Protein AF-A0AAV1QJT5-F1 (afdb_monomer_lite)

pLDDT: mean 96.91, std 2.36, range [73.5, 98.5]

Sequence (137 aa):
MRIREPRTTALIFSSGKMVCTGAKSEEQSRLAARKYARVVQKLGFPARFLDFKIQNMVASCDVCFPIRLEGLVLTHQQFSSYEPELFPGLIYRMVKPRIVLLIFVSGKVVLTGAKERAEIYEAFENIYPILRGFRKQ

Organism: Scomber scombrus (NCBI:txid13677)

Secondary structure (DSSP, 8-state):
-EETTTTEEEEE-TTS-EEEE--SSHHHHHHHHHHHHHHHHHTT------------EEEEEE-SS-B-HHHHHHHSTTTEE--TTT-SEEEEEETTTTEEEEEETTSEEEEEEESSHHHHHHHHHHHHHHHHHTB--

Foldseek 3Di:
DADVVVGWDWDADPVRDIDIDDDPDPVSSLVVLVVVQVVCVVVVDPGDDDDDFQFKDKDKDAPQFFFDVVVVCVVQVVFWDDDCVVPQWIWGQDVVVGWIWTQHRRRMIMIMRDRDPVSVVVVCVVCVVVRVVGGDD

InterPro domains:
  IPR000814 TATA-box binding protein [PF00352] (1-43)
  IPR000814 TATA-box binding protein [PF00352] (51-132)
  IPR000814 TATA-box binding protein [PR00686] (7-25)
  IPR000814 TATA-box binding protein [PR00686] (54-70)
  IPR000814 TATA-box binding protein [PR00686] (78-93)
  IPR000814 TATA-box binding protein [PR00686] (97-113)
  IPR000814 TATA-box binding protein [PTHR10126] (1-137)
  IPR012295 TBP domain superfamily [G3DSA:3.30.310.10] (1-50)
  IPR012295 TBP domain superfamily [G3DSA:3.30.310.10] (51-137)
  IPR030491 TATA-box binding protein, conserved site [PS00351] (82-131)
  IPR033710 TATA-box binding protein, eukaryotic [cd04516] (1-134)

Radius of gyration: 18.96 Å; chains: 1; bounding box: 41×29×58 Å

Structure (mmCIF, N/CA/C/O backbone):
data_AF-A0AAV1QJT5-F1
#
_entry.id   AF-A0AAV1QJT5-F1
#
loop_
_atom_site.group_PDB
_atom_site.id
_atom_site.type_symbol
_atom_site.label_atom_id
_atom_site.label_alt_id
_atom_site.label_comp_id
_atom_site.label_asym_id
_atom_site.label_entity_id
_atom_site.label_seq_id
_atom_site.pdbx_PDB_ins_code
_atom_site.Cartn_x
_atom_site.Cartn_y
_atom_site.Cartn_z
_atom_site.occupancy
_atom_site.B_iso_or_equiv
_atom_site.auth_seq_id
_atom_site.auth_comp_id
_atom_site.auth_asym_id
_atom_site.auth_atom_id
_atom_site.pdbx_PDB_model_num
ATOM 1 N N . MET A 1 1 ? -10.398 -10.762 15.975 1.00 93.12 1 MET A N 1
ATOM 2 C CA . MET A 1 1 ? -11.857 -10.554 15.801 1.00 93.12 1 MET A CA 1
ATOM 3 C C . MET A 1 1 ? -12.135 -10.020 14.394 1.00 93.12 1 MET A C 1
ATOM 5 O O . MET A 1 1 ? -11.285 -9.315 13.869 1.00 93.12 1 MET A O 1
ATOM 9 N N . ARG A 1 2 ? -13.272 -10.346 13.760 1.00 97.31 2 ARG A N 1
ATOM 10 C CA . ARG A 1 2 ? -13.647 -9.834 12.423 1.00 97.31 2 ARG A CA 1
ATOM 11 C C . ARG A 1 2 ? -15.079 -9.302 12.425 1.00 97.31 2 ARG A C 1
ATOM 13 O O . ARG A 1 2 ? -15.926 -9.880 13.099 1.00 97.31 2 ARG A O 1
ATOM 20 N N . ILE A 1 3 ? -15.348 -8.255 11.648 1.00 96.19 3 ILE A N 1
ATOM 21 C CA . ILE A 1 3 ? -16.709 -7.759 11.376 1.00 96.19 3 ILE A CA 1
ATOM 22 C C . ILE A 1 3 ? -16.960 -7.696 9.868 1.00 96.19 3 ILE A C 1
ATOM 24 O O . ILE A 1 3 ? -16.023 -7.583 9.075 1.00 96.19 3 ILE A O 1
ATOM 28 N N . ARG A 1 4 ? -18.234 -7.783 9.470 1.00 95.12 4 ARG A N 1
ATOM 29 C CA . ARG A 1 4 ? -18.642 -7.777 8.055 1.00 95.12 4 ARG A CA 1
ATOM 30 C C . ARG A 1 4 ? -18.679 -6.378 7.444 1.00 95.12 4 ARG A C 1
ATOM 32 O O . ARG A 1 4 ? -18.366 -6.243 6.269 1.00 95.12 4 ARG A O 1
ATOM 39 N N . GLU A 1 5 ? -19.013 -5.355 8.230 1.00 93.25 5 GLU A N 1
ATOM 40 C CA . GLU A 1 5 ? -19.229 -4.002 7.714 1.00 93.25 5 GLU A CA 1
ATOM 41 C C . GLU A 1 5 ? -18.697 -2.911 8.665 1.00 93.25 5 GLU A C 1
ATOM 43 O O . GLU A 1 5 ? -19.247 -2.718 9.758 1.00 93.25 5 GLU A O 1
ATOM 48 N N . PRO A 1 6 ? -17.656 -2.155 8.271 1.00 95.75 6 PRO A N 1
ATOM 49 C CA . PRO A 1 6 ? -16.763 -2.409 7.134 1.00 95.75 6 PRO A CA 1
ATOM 50 C C . PRO A 1 6 ? -16.028 -3.748 7.283 1.00 95.75 6 PRO A C 1
ATOM 52 O O . PRO A 1 6 ? -15.613 -4.091 8.394 1.00 95.75 6 PRO A O 1
ATOM 55 N N . ARG A 1 7 ? -15.845 -4.500 6.187 1.00 97.50 7 ARG A N 1
ATOM 56 C CA . ARG A 1 7 ? -15.167 -5.809 6.219 1.00 97.50 7 ARG A CA 1
ATOM 57 C C . ARG A 1 7 ? -13.719 -5.634 6.667 1.00 97.50 7 ARG A C 1
ATOM 59 O O . ARG A 1 7 ? -12.865 -5.236 5.886 1.00 97.50 7 ARG A O 1
ATOM 66 N N . THR A 1 8 ? -13.452 -5.928 7.932 1.00 98.31 8 THR A N 1
ATOM 67 C CA . THR A 1 8 ? -12.164 -5.651 8.581 1.00 98.31 8 THR A CA 1
ATOM 68 C C . THR A 1 8 ? -11.804 -6.761 9.558 1.00 98.31 8 THR A C 1
ATOM 70 O O . THR A 1 8 ? -12.646 -7.580 9.941 1.00 98.31 8 THR A O 1
ATOM 73 N N . THR A 1 9 ? -10.542 -6.781 9.977 1.00 98.38 9 THR A N 1
ATOM 74 C CA . THR A 1 9 ? -10.039 -7.635 11.057 1.00 98.38 9 THR A CA 1
ATOM 75 C C . THR A 1 9 ? -9.394 -6.758 12.124 1.00 98.38 9 THR A C 1
ATOM 77 O O . THR A 1 9 ? -8.603 -5.877 11.800 1.00 98.38 9 THR A O 1
ATOM 80 N N . ALA A 1 10 ? -9.707 -7.016 13.392 1.00 98.06 10 ALA A N 1
ATOM 81 C CA . ALA A 1 10 ? -9.001 -6.444 14.531 1.00 98.06 10 ALA A CA 1
ATOM 82 C C . ALA A 1 10 ? -8.149 -7.497 15.245 1.00 98.06 10 ALA A C 1
ATOM 84 O O . ALA A 1 10 ? -8.636 -8.585 15.584 1.00 98.06 10 ALA A O 1
ATOM 85 N N . LEU A 1 11 ? -6.897 -7.136 15.512 1.00 98.12 11 LEU A N 1
ATOM 86 C CA . LEU A 1 11 ? -6.017 -7.782 16.479 1.00 98.12 11 LEU A CA 1
ATOM 87 C C . LEU A 1 11 ? -6.108 -6.981 17.777 1.00 98.12 11 LEU A C 1
ATOM 89 O O . LEU A 1 11 ? -5.823 -5.786 17.775 1.00 98.12 11 LEU A O 1
ATOM 93 N N . ILE A 1 12 ? -6.551 -7.619 18.855 1.00 97.25 12 ILE A N 1
ATOM 94 C CA . ILE A 1 12 ? -6.733 -6.990 20.167 1.00 97.25 12 ILE A CA 1
ATOM 95 C C . ILE A 1 12 ? -5.754 -7.670 21.117 1.00 97.25 12 ILE A C 1
ATOM 97 O O . ILE A 1 12 ? -5.753 -8.896 21.217 1.00 97.25 12 ILE A O 1
ATOM 101 N N . PHE A 1 13 ? -4.911 -6.882 21.774 1.00 97.50 13 PHE A N 1
ATOM 102 C CA . PHE A 1 13 ? -3.876 -7.368 22.682 1.00 97.50 13 PHE A CA 1
ATOM 103 C C . PHE A 1 13 ? -4.326 -7.219 24.139 1.00 97.50 13 PHE A C 1
ATOM 105 O O . PHE A 1 13 ? -5.125 -6.338 24.458 1.00 97.50 13 PHE A O 1
ATOM 112 N N . SER A 1 14 ? -3.766 -8.029 25.042 1.00 96.06 14 SER A N 1
ATOM 113 C CA . SER A 1 14 ? -4.036 -7.949 26.490 1.00 96.06 14 SER A CA 1
ATOM 114 C C . SER A 1 14 ? -3.684 -6.586 27.099 1.00 96.06 14 SER A C 1
ATOM 116 O O . SER A 1 14 ? -4.273 -6.188 28.096 1.00 96.06 14 SER A O 1
ATOM 118 N N . SER A 1 15 ? -2.783 -5.832 26.463 1.00 96.56 15 SER A N 1
ATOM 119 C CA . SER A 1 15 ? -2.437 -4.452 26.829 1.00 96.56 15 SER A CA 1
ATOM 120 C C . SER A 1 15 ? -3.528 -3.419 26.516 1.00 96.56 15 SER A C 1
ATOM 122 O O . SER A 1 15 ? -3.339 -2.236 26.784 1.00 96.56 15 SER A O 1
ATOM 124 N N . GLY A 1 16 ? -4.633 -3.818 25.880 1.00 95.50 16 GLY A N 1
ATOM 125 C CA . GLY A 1 16 ? -5.683 -2.913 25.407 1.00 95.50 16 GLY A CA 1
ATOM 126 C C . GLY A 1 16 ? -5.374 -2.243 24.064 1.00 95.50 16 GLY A C 1
ATOM 127 O O . GLY A 1 16 ? -6.253 -1.603 23.485 1.00 95.50 16 GLY A O 1
ATOM 128 N N . LYS A 1 17 ? -4.162 -2.421 23.517 1.00 97.50 17 LYS A N 1
ATOM 129 C CA . LYS A 1 17 ? -3.841 -1.982 22.153 1.00 97.50 17 LYS A CA 1
ATOM 130 C C . LYS A 1 17 ? -4.653 -2.781 21.137 1.00 97.50 17 LYS A C 1
ATOM 132 O O . LYS A 1 17 ? -4.886 -3.980 21.299 1.00 97.50 17 LYS A O 1
ATOM 137 N N . MET A 1 18 ? -5.037 -2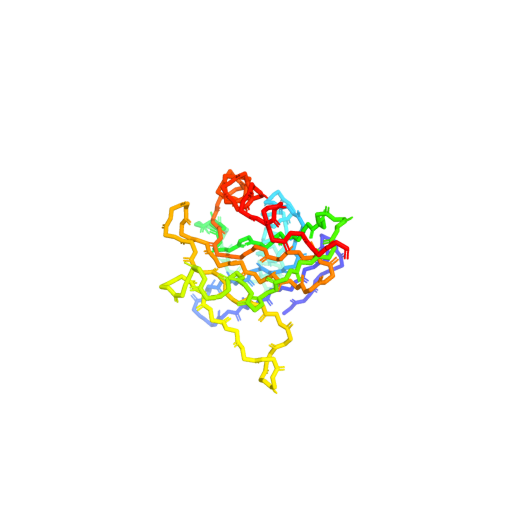.116 20.054 1.00 97.88 18 MET A N 1
ATOM 138 C CA . MET A 1 18 ? -5.787 -2.726 18.965 1.00 97.88 18 MET A CA 1
ATOM 139 C C . MET A 1 18 ? -5.222 -2.292 17.616 1.00 97.88 18 MET A C 1
ATOM 141 O O . MET A 1 18 ? -4.988 -1.109 17.384 1.00 97.88 18 MET A O 1
ATOM 145 N N . VAL A 1 19 ? -5.050 -3.253 16.711 1.00 98.19 19 VAL A N 1
ATOM 146 C CA . VAL A 1 19 ? -4.686 -3.017 15.310 1.00 98.19 19 VAL A CA 1
ATOM 147 C C . VAL A 1 19 ? -5.869 -3.413 14.437 1.00 98.19 19 VAL A C 1
ATOM 149 O O . VAL A 1 19 ? -6.322 -4.552 14.496 1.00 98.19 19 VAL A O 1
ATOM 152 N N . CYS A 1 20 ? -6.372 -2.477 13.632 1.00 97.88 20 CYS A N 1
ATOM 153 C CA . CYS A 1 20 ? -7.476 -2.694 12.698 1.00 97.88 20 CYS A CA 1
ATOM 154 C C . CYS A 1 20 ? -6.951 -2.676 11.256 1.00 97.88 20 CYS A C 1
ATOM 156 O O . CYS A 1 20 ? -6.287 -1.721 10.859 1.00 97.88 20 CYS A O 1
ATOM 158 N N . THR A 1 21 ? -7.256 -3.712 10.471 1.00 97.81 21 THR A N 1
ATOM 159 C CA . THR A 1 21 ? -6.804 -3.858 9.077 1.00 97.81 21 THR A CA 1
ATOM 160 C C . THR A 1 21 ? -7.945 -4.248 8.133 1.00 97.81 21 THR A C 1
ATOM 162 O O . THR A 1 21 ? -8.971 -4.798 8.546 1.00 97.81 21 THR A O 1
ATOM 165 N N . GLY A 1 22 ? -7.762 -3.960 6.839 1.00 96.62 22 GLY A N 1
ATOM 166 C CA . GLY A 1 22 ? -8.674 -4.356 5.756 1.00 96.62 22 GLY A CA 1
ATOM 167 C C . GLY A 1 22 ? -9.675 -3.289 5.300 1.00 96.62 22 GLY A C 1
ATOM 168 O O . GLY A 1 22 ? -10.408 -3.523 4.344 1.00 96.62 22 GLY A O 1
ATOM 169 N N . ALA A 1 23 ? -9.708 -2.121 5.946 1.00 97.81 23 ALA A N 1
ATOM 170 C CA . ALA A 1 23 ? -10.546 -1.008 5.504 1.00 97.81 23 ALA A CA 1
ATOM 171 C C . ALA A 1 23 ? -10.007 -0.395 4.200 1.00 97.81 23 ALA A C 1
ATOM 173 O O . ALA A 1 23 ? -8.795 -0.350 3.999 1.00 97.81 23 ALA A O 1
ATOM 174 N N . LYS A 1 24 ? -10.907 0.102 3.340 1.00 96.31 24 LYS A N 1
ATOM 175 C CA . LYS A 1 24 ? -10.551 0.739 2.056 1.00 96.31 24 LYS A CA 1
ATOM 176 C C . LYS A 1 24 ? -10.470 2.268 2.123 1.00 96.31 24 LYS A C 1
ATOM 178 O O . LYS A 1 24 ? -10.138 2.905 1.133 1.00 96.31 24 LYS A O 1
ATOM 183 N N . SER A 1 25 ? -10.790 2.849 3.276 1.00 97.06 25 SER A N 1
ATOM 184 C CA . SER A 1 25 ? -10.613 4.271 3.557 1.00 97.06 25 SER A CA 1
ATOM 185 C C . SER A 1 25 ? -10.321 4.499 5.037 1.00 97.06 25 SER A C 1
ATOM 187 O O . SER A 1 25 ? -10.604 3.660 5.898 1.00 97.06 25 SER A O 1
ATOM 189 N N . GLU A 1 26 ? -9.769 5.663 5.335 1.00 97.19 26 GLU A N 1
ATOM 190 C CA . GLU A 1 26 ? -9.446 6.176 6.660 1.00 97.19 26 GLU A 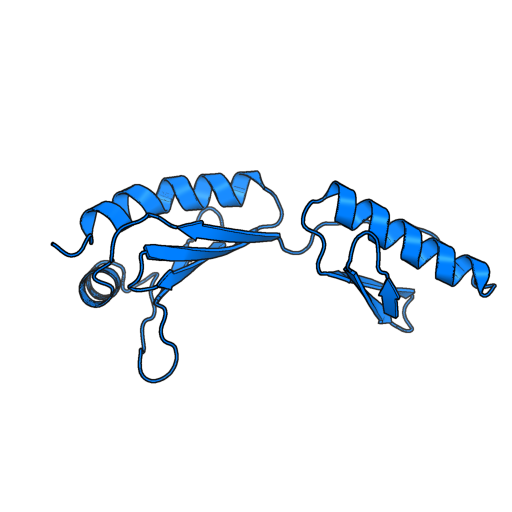CA 1
ATOM 191 C C . GLU A 1 26 ? -10.712 6.274 7.517 1.00 97.19 26 GLU A C 1
ATOM 193 O O . GLU A 1 26 ? -10.726 5.854 8.675 1.00 97.19 26 GLU A O 1
ATOM 198 N N . GLU A 1 27 ? -11.807 6.742 6.917 1.00 97.56 27 GLU A N 1
ATOM 199 C CA . GLU A 1 27 ? -13.124 6.826 7.548 1.00 97.56 27 GLU A CA 1
ATOM 200 C C . GLU A 1 27 ? -13.669 5.443 7.908 1.00 97.56 27 GLU A C 1
ATOM 202 O O . GLU A 1 27 ? -14.082 5.217 9.049 1.00 97.56 27 GLU A O 1
ATOM 207 N N . GLN A 1 28 ? -13.610 4.483 6.974 1.00 97.81 28 GLN A N 1
ATOM 208 C CA . GLN A 1 28 ? -14.010 3.100 7.243 1.00 97.81 28 GLN A CA 1
ATOM 209 C C . GLN A 1 28 ? -13.126 2.462 8.317 1.00 97.81 28 GLN A C 1
ATOM 211 O O . GLN A 1 28 ? -13.634 1.734 9.169 1.00 97.81 28 GLN A O 1
ATOM 216 N N . SER A 1 29 ? -11.822 2.752 8.311 1.00 98.12 29 SER A N 1
ATOM 217 C CA . SER A 1 29 ? -10.880 2.271 9.324 1.00 98.12 29 SER A CA 1
ATOM 218 C C . SER A 1 29 ? -11.255 2.792 10.711 1.00 98.12 29 SER A C 1
ATOM 220 O O . SER A 1 29 ? -11.393 2.013 11.658 1.00 98.12 29 SER A O 1
ATOM 222 N N . ARG A 1 30 ? -11.533 4.097 10.826 1.00 98.06 30 ARG A N 1
ATOM 223 C CA . ARG A 1 30 ? -11.966 4.728 12.079 1.00 98.06 30 ARG A CA 1
ATOM 224 C C . ARG A 1 30 ? -13.311 4.184 12.552 1.00 98.06 30 ARG A C 1
ATOM 226 O O . ARG A 1 30 ? -13.468 3.886 13.736 1.00 98.06 30 ARG A O 1
ATOM 233 N N . LEU A 1 31 ? -14.272 4.022 11.644 1.00 98.19 31 LEU A N 1
ATOM 234 C CA . LEU A 1 31 ? -15.583 3.453 11.950 1.00 98.19 31 LEU A CA 1
ATOM 235 C C . LEU A 1 31 ? -15.463 2.011 12.457 1.00 98.19 31 LEU A C 1
ATOM 237 O O . LEU A 1 31 ? -16.040 1.678 13.492 1.00 98.19 31 LEU A O 1
ATOM 241 N N . ALA A 1 32 ? -14.700 1.166 11.762 1.00 98.25 32 ALA A N 1
ATOM 242 C CA . ALA A 1 32 ? -14.462 -0.215 12.165 1.00 98.25 32 ALA A CA 1
ATOM 243 C C . ALA A 1 32 ? -13.792 -0.283 13.543 1.00 98.25 32 ALA A C 1
ATOM 245 O O . ALA A 1 32 ? -14.282 -0.984 14.427 1.00 98.25 32 ALA A O 1
ATOM 246 N N . ALA A 1 33 ? -12.741 0.508 13.773 1.00 97.94 33 ALA A N 1
ATOM 247 C CA . ALA A 1 33 ? -12.052 0.574 15.058 1.00 97.94 33 ALA A CA 1
ATOM 248 C C . ALA A 1 33 ? -12.993 1.005 16.203 1.00 97.94 33 ALA A C 1
ATOM 250 O O . ALA A 1 33 ? -12.987 0.393 17.273 1.00 97.94 33 ALA A O 1
ATOM 251 N N . ARG A 1 34 ? -13.891 1.973 15.967 1.00 97.88 34 ARG A N 1
ATOM 252 C CA . ARG A 1 34 ? -14.943 2.336 16.934 1.00 97.88 34 ARG A CA 1
ATOM 253 C C . ARG A 1 34 ? -15.932 1.196 17.185 1.00 97.88 34 ARG A C 1
ATOM 255 O O . ARG A 1 34 ? -16.313 0.975 18.333 1.00 97.88 34 ARG A O 1
ATOM 262 N N . LYS A 1 35 ? -16.339 0.456 16.145 1.00 98.06 35 LYS A N 1
ATOM 263 C CA . LYS A 1 35 ? -17.217 -0.720 16.291 1.00 98.06 35 LYS A CA 1
ATOM 264 C C . LYS A 1 35 ? -16.556 -1.803 17.147 1.00 98.06 35 LYS A C 1
ATOM 266 O O . LYS A 1 35 ? -17.209 -2.331 18.042 1.00 98.06 35 LYS A O 1
ATOM 271 N N . TYR A 1 36 ? -15.269 -2.083 16.942 1.00 98.06 36 TYR A N 1
ATOM 272 C CA . TYR A 1 36 ? -14.528 -3.030 17.779 1.00 98.06 36 TYR A CA 1
ATOM 273 C C . TYR A 1 36 ? -14.453 -2.582 19.240 1.00 98.06 36 TYR A C 1
ATOM 275 O O . TYR A 1 36 ? -14.789 -3.365 20.127 1.00 98.06 36 TYR A O 1
ATOM 283 N N . ALA A 1 37 ? -14.112 -1.314 19.495 1.00 97.50 37 ALA A N 1
ATOM 284 C CA . ALA A 1 37 ? -14.111 -0.764 20.851 1.00 97.50 37 ALA A CA 1
ATOM 285 C C . ALA A 1 37 ? -15.492 -0.899 21.519 1.00 97.50 37 ALA A C 1
ATOM 287 O O . ALA A 1 37 ? -15.588 -1.289 22.681 1.00 97.50 37 ALA A O 1
ATOM 288 N N . ARG A 1 38 ? -16.579 -0.665 20.769 1.00 97.44 38 ARG A N 1
ATOM 289 C CA . ARG A 1 38 ? -17.949 -0.837 21.272 1.00 97.44 38 ARG A CA 1
ATOM 290 C C . ARG A 1 38 ? -18.278 -2.288 21.621 1.00 97.44 38 ARG A C 1
ATOM 292 O O . ARG A 1 38 ? -19.018 -2.515 22.574 1.00 97.44 38 ARG A O 1
ATOM 299 N N . VAL A 1 39 ? -17.758 -3.265 20.879 1.00 96.94 39 VAL A N 1
ATOM 300 C CA . VAL A 1 39 ? -17.949 -4.682 21.223 1.00 96.94 39 VAL A CA 1
ATOM 301 C C . VAL A 1 39 ? -17.230 -5.025 22.523 1.00 96.94 39 VAL A C 1
ATOM 303 O O . VAL A 1 39 ? -17.840 -5.636 23.392 1.00 96.94 39 VAL A O 1
ATOM 306 N N . VAL A 1 40 ? -15.994 -4.556 22.709 1.00 97.06 40 VAL A N 1
ATOM 307 C CA . VAL A 1 40 ? -15.255 -4.749 23.968 1.00 97.06 40 VAL A CA 1
ATOM 308 C C . VAL A 1 40 ? -16.001 -4.119 25.153 1.00 97.06 40 VAL A C 1
ATOM 310 O O . VAL A 1 40 ? -16.141 -4.756 26.193 1.00 97.06 40 VAL A O 1
ATOM 313 N N . GLN A 1 41 ? -16.573 -2.922 24.979 1.00 97.56 41 GLN A N 1
ATOM 314 C CA . GLN A 1 41 ? -17.419 -2.286 26.000 1.00 97.56 41 GLN A CA 1
ATOM 315 C C . GLN A 1 41 ? -18.658 -3.115 26.356 1.00 97.56 41 GLN A C 1
ATOM 317 O O . GLN A 1 41 ? -19.009 -3.232 27.525 1.00 97.56 41 GLN 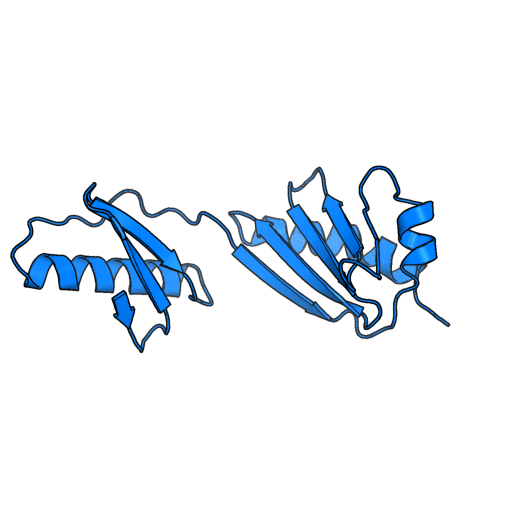A O 1
ATOM 322 N N . LYS A 1 42 ? -19.330 -3.700 25.357 1.00 97.56 42 LYS A N 1
ATOM 323 C CA . LYS A 1 42 ? -20.517 -4.543 25.575 1.00 97.56 42 LYS A CA 1
ATOM 324 C C . LYS A 1 42 ? -20.210 -5.835 26.336 1.00 97.56 42 LYS A C 1
ATOM 326 O O . LYS A 1 42 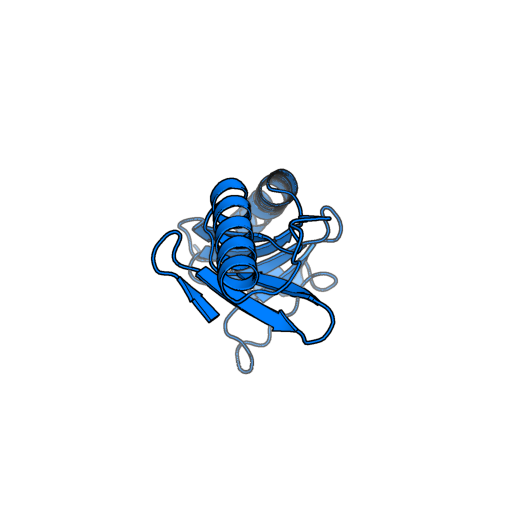? -21.124 -6.405 26.914 1.00 97.56 42 LYS A O 1
ATOM 331 N N . LEU A 1 43 ? -18.951 -6.272 26.351 1.00 96.81 43 LEU A N 1
ATOM 332 C CA . LEU A 1 43 ? -18.487 -7.405 27.156 1.00 96.81 43 LEU A CA 1
ATOM 333 C C . LEU A 1 43 ? -18.178 -7.018 28.616 1.00 96.81 43 LEU A C 1
ATOM 335 O O . LEU A 1 43 ? -17.715 -7.861 29.373 1.00 96.81 43 LEU A O 1
ATOM 339 N N . GLY A 1 44 ? -18.415 -5.762 29.017 1.00 97.00 44 GLY A N 1
ATOM 340 C CA . GLY A 1 44 ? -18.229 -5.287 30.392 1.00 97.00 44 GLY A CA 1
ATOM 341 C C . GLY A 1 44 ? -16.860 -4.665 30.680 1.00 97.00 44 GLY A C 1
ATOM 342 O O . GLY A 1 44 ? -16.617 -4.216 31.795 1.00 97.00 44 GLY A O 1
ATOM 343 N N . PHE A 1 45 ? -15.967 -4.584 29.691 1.00 96.75 45 PHE A N 1
ATOM 344 C CA . PHE A 1 45 ? -14.666 -3.941 29.876 1.00 96.75 45 PHE A CA 1
ATOM 345 C C . PHE A 1 45 ? -14.775 -2.412 29.734 1.00 96.75 45 PHE A C 1
ATOM 347 O O . PHE A 1 45 ? -15.412 -1.931 28.791 1.00 96.75 45 PHE A O 1
ATOM 354 N N . PRO A 1 46 ? -14.094 -1.616 30.581 1.00 95.75 46 PRO A N 1
ATOM 355 C CA . PRO A 1 46 ? -14.109 -0.151 30.522 1.00 95.75 46 PRO A CA 1
ATOM 356 C C . PRO A 1 46 ? -13.226 0.404 29.383 1.00 95.75 46 PRO A C 1
ATOM 358 O O . PRO A 1 46 ? -12.388 1.283 29.583 1.00 95.75 46 PRO A O 1
ATOM 361 N N . ALA A 1 47 ? -13.389 -0.113 28.164 1.00 96.06 47 ALA A N 1
ATOM 362 C CA . ALA A 1 47 ? -12.604 0.292 27.005 1.00 96.06 47 ALA A CA 1
ATOM 363 C C . ALA A 1 47 ? -12.983 1.701 26.521 1.00 96.06 47 ALA A C 1
ATOM 365 O O . ALA A 1 47 ? -14.162 2.040 26.383 1.00 96.06 47 ALA A O 1
ATOM 366 N N . ARG A 1 48 ? -11.976 2.514 26.188 1.00 96.12 48 ARG A N 1
ATOM 367 C CA . ARG A 1 48 ? -12.131 3.843 25.577 1.00 96.12 48 ARG A CA 1
ATOM 368 C C . ARG A 1 48 ? -11.484 3.854 24.196 1.00 96.12 48 ARG A C 1
ATOM 370 O O . ARG A 1 48 ? -10.479 3.189 23.974 1.00 96.12 48 ARG A O 1
ATOM 377 N N . PHE A 1 49 ? -12.066 4.608 23.266 1.00 97.56 49 PHE A N 1
ATOM 378 C CA . PHE A 1 49 ? -11.504 4.781 21.928 1.00 97.56 49 PHE A CA 1
ATOM 379 C C . PHE A 1 49 ? -10.602 6.016 21.907 1.00 97.56 49 PHE A C 1
ATOM 381 O O . PHE A 1 49 ? -11.099 7.136 21.808 1.00 97.56 49 PHE A O 1
ATOM 388 N N . LEU A 1 50 ? -9.296 5.796 22.038 1.00 97.06 50 LEU A N 1
ATOM 389 C CA . LEU A 1 50 ? -8.269 6.834 22.146 1.00 97.06 50 LEU A CA 1
ATOM 390 C C . LEU A 1 50 ? -7.189 6.623 21.077 1.00 97.06 50 LEU A C 1
ATOM 392 O O . LEU A 1 50 ? -7.073 5.526 20.528 1.00 97.06 50 LEU A O 1
ATOM 396 N N . ASP A 1 51 ? -6.434 7.681 20.776 1.00 96.81 51 ASP A N 1
ATOM 397 C CA . ASP A 1 51 ? -5.207 7.655 19.961 1.00 96.81 51 ASP A CA 1
ATOM 398 C C . ASP A 1 51 ? -5.322 6.921 18.617 1.00 96.81 51 ASP A C 1
ATOM 400 O O . ASP A 1 51 ? -4.400 6.239 18.159 1.00 96.81 51 ASP A O 1
ATOM 404 N N . PHE A 1 52 ? -6.473 7.060 17.952 1.00 98.12 52 PHE A N 1
ATOM 405 C CA . PHE A 1 52 ? -6.653 6.503 16.617 1.00 98.12 52 PHE A CA 1
ATOM 406 C C . PHE A 1 52 ? -5.655 7.131 15.643 1.00 98.12 52 PHE A C 1
ATOM 408 O O . PHE A 1 52 ? -5.667 8.340 15.417 1.00 98.12 52 PHE A O 1
ATOM 415 N N . LYS A 1 53 ? -4.833 6.285 15.021 1.00 97.88 53 LYS A N 1
ATOM 416 C CA . LYS A 1 53 ? -3.823 6.696 14.052 1.00 97.88 53 LYS A CA 1
ATOM 417 C C . LYS A 1 53 ? -3.725 5.688 12.916 1.00 97.88 53 LYS A C 1
ATOM 419 O O . LYS A 1 53 ? -3.659 4.481 13.157 1.00 97.88 53 LYS A O 1
ATOM 424 N N . ILE A 1 54 ? -3.662 6.187 11.685 1.00 98.06 54 ILE A N 1
ATOM 425 C CA . ILE A 1 54 ? -3.318 5.367 10.523 1.00 98.06 54 ILE A CA 1
ATOM 426 C C . ILE A 1 54 ? -1.829 5.011 10.602 1.00 98.06 54 ILE A C 1
ATOM 428 O O . ILE A 1 54 ? -0.976 5.886 10.742 1.00 98.06 54 ILE A O 1
ATOM 432 N N . GLN A 1 55 ? -1.526 3.713 10.561 1.00 97.38 55 GLN A N 1
ATOM 433 C CA . GLN A 1 55 ? -0.149 3.208 10.645 1.00 97.38 55 GLN A CA 1
ATOM 434 C C . GLN A 1 55 ? 0.449 2.889 9.277 1.00 97.38 55 GLN A C 1
ATOM 436 O O . GLN A 1 55 ? 1.654 3.029 9.098 1.00 97.38 55 GLN A O 1
ATOM 441 N N . ASN A 1 56 ? -0.386 2.440 8.340 1.00 97.25 56 ASN A N 1
ATOM 442 C CA . ASN A 1 56 ? 0.015 2.096 6.986 1.00 97.25 56 ASN A CA 1
ATOM 443 C C . ASN A 1 56 ? -1.194 2.189 6.049 1.00 97.25 56 ASN A C 1
ATOM 445 O O . ASN A 1 56 ? -2.288 1.736 6.399 1.00 97.25 56 ASN A O 1
ATOM 449 N N . MET A 1 57 ? -0.966 2.713 4.855 1.00 97.81 57 MET A N 1
ATOM 450 C CA . MET A 1 57 ? -1.862 2.655 3.715 1.00 97.81 57 MET A CA 1
ATOM 451 C C . MET A 1 57 ? -1.183 1.864 2.598 1.00 97.81 57 MET A C 1
ATOM 453 O O . MET A 1 57 ? 0.026 1.968 2.384 1.00 97.81 57 MET A O 1
ATOM 457 N N . VAL A 1 58 ? -1.981 1.066 1.894 1.00 97.81 58 VAL A N 1
ATOM 458 C CA . VAL A 1 58 ? -1.544 0.308 0.722 1.00 97.81 58 VAL A CA 1
ATOM 459 C C . VAL A 1 58 ? -2.435 0.706 -0.438 1.00 97.81 58 VAL A C 1
ATOM 461 O O . VAL A 1 58 ? -3.659 0.668 -0.313 1.00 97.81 58 VAL A O 1
ATOM 464 N N . ALA A 1 59 ? -1.822 1.070 -1.555 1.00 97.69 59 ALA A N 1
ATOM 465 C CA . ALA A 1 59 ? -2.509 1.354 -2.802 1.00 97.69 59 ALA A CA 1
ATOM 466 C C . ALA A 1 59 ? -1.961 0.473 -3.917 1.00 97.69 59 ALA A C 1
ATOM 468 O O . ALA A 1 59 ? -0.816 0.030 -3.884 1.00 97.69 59 ALA A O 1
ATOM 469 N N . SER A 1 60 ? -2.793 0.231 -4.917 1.00 97.25 60 SER A N 1
ATOM 470 C CA . SER A 1 60 ? -2.404 -0.454 -6.140 1.00 97.25 60 SER A CA 1
ATOM 471 C C . SER A 1 60 ? -2.910 0.336 -7.332 1.00 97.25 60 SER A C 1
ATOM 473 O O . SER A 1 60 ? -4.062 0.771 -7.323 1.00 97.25 60 SER A O 1
ATOM 475 N N . CYS A 1 61 ? -2.086 0.462 -8.358 1.00 96.69 61 CYS A N 1
ATOM 476 C CA . CYS A 1 61 ? -2.440 1.059 -9.636 1.00 96.69 61 CYS A CA 1
ATOM 477 C C . CYS A 1 61 ? -1.909 0.201 -10.789 1.00 96.69 61 CYS A C 1
ATOM 479 O O . CYS A 1 61 ? -1.134 -0.738 -10.591 1.00 96.69 61 CYS A O 1
ATOM 481 N N . ASP A 1 62 ? -2.375 0.504 -11.993 1.00 98.00 62 ASP A N 1
ATOM 482 C CA . ASP A 1 62 ? -1.932 -0.128 -13.228 1.00 98.00 62 ASP A CA 1
ATOM 483 C C . ASP A 1 62 ? -1.541 0.986 -14.198 1.00 98.00 62 ASP A C 1
ATOM 485 O O . ASP A 1 62 ? -2.341 1.891 -14.442 1.00 98.00 62 ASP A O 1
ATOM 489 N N . VAL A 1 63 ? -0.303 0.961 -14.698 1.00 97.19 63 VAL A N 1
ATOM 490 C CA . VAL A 1 63 ? 0.145 1.927 -15.715 1.00 97.19 63 VAL A CA 1
ATOM 491 C C . VAL A 1 63 ? -0.279 1.518 -17.128 1.00 97.19 63 VAL A C 1
ATOM 493 O O . VAL A 1 63 ? -0.078 2.283 -18.067 1.00 97.19 63 VAL A O 1
ATOM 496 N N . CYS A 1 64 ? -0.896 0.342 -17.289 1.00 97.12 64 CYS A N 1
ATOM 497 C CA . CYS A 1 64 ? -1.460 -0.165 -18.541 1.00 97.12 64 CYS A CA 1
ATOM 498 C C . CYS A 1 64 ? -0.430 -0.354 -19.670 1.00 97.12 64 CYS A C 1
ATOM 500 O O . CYS A 1 64 ? -0.776 -0.317 -20.852 1.00 97.12 64 CYS A O 1
ATOM 502 N N . PHE A 1 65 ? 0.840 -0.570 -19.326 1.00 97.50 65 PHE A N 1
ATOM 503 C CA . PHE A 1 65 ? 1.875 -0.988 -20.267 1.00 97.50 65 PHE A CA 1
ATOM 504 C C . PHE A 1 65 ? 2.938 -1.852 -19.574 1.00 97.50 65 PHE A C 1
ATOM 506 O O . PHE A 1 65 ? 3.238 -1.635 -18.398 1.00 97.50 65 PHE A O 1
ATOM 513 N N . PRO A 1 66 ? 3.542 -2.815 -20.293 1.00 97.81 66 PRO A N 1
ATOM 514 C CA . PRO A 1 66 ? 4.591 -3.654 -19.735 1.00 97.81 66 PRO A CA 1
ATOM 515 C C . PRO A 1 66 ? 5.890 -2.875 -19.482 1.00 97.81 66 PRO A C 1
ATOM 517 O O . PRO A 1 66 ? 6.256 -1.984 -20.252 1.00 97.81 66 PRO A O 1
ATOM 520 N N . ILE A 1 67 ? 6.618 -3.246 -18.426 1.00 98.00 67 ILE A N 1
ATOM 521 C CA . ILE A 1 67 ? 7.829 -2.550 -17.953 1.00 98.00 67 ILE A CA 1
ATOM 522 C C . ILE A 1 67 ? 9.051 -3.473 -18.061 1.00 98.00 67 ILE A C 1
ATOM 524 O O . ILE A 1 67 ? 8.994 -4.659 -17.728 1.00 98.00 67 ILE A O 1
ATOM 528 N N . ARG A 1 68 ? 10.181 -2.931 -18.528 1.00 97.38 68 ARG A N 1
ATOM 529 C CA . ARG A 1 68 ? 11.490 -3.599 -18.599 1.00 97.38 68 ARG A CA 1
ATOM 530 C C . ARG A 1 68 ? 12.228 -3.465 -17.263 1.00 97.38 68 ARG A C 1
ATOM 532 O O . ARG A 1 68 ? 13.015 -2.538 -17.078 1.00 97.38 68 ARG A O 1
ATOM 539 N N . LEU A 1 69 ? 11.949 -4.380 -16.332 1.00 96.81 69 LEU A N 1
ATOM 540 C CA . LEU A 1 69 ? 12.481 -4.334 -14.964 1.00 96.81 69 LEU A CA 1
ATOM 541 C C . LEU A 1 69 ? 14.003 -4.488 -14.903 1.00 96.81 69 LEU A C 1
ATOM 543 O O . LEU A 1 69 ? 14.630 -3.855 -14.060 1.00 96.81 69 LEU A O 1
ATOM 547 N N . GLU A 1 70 ? 14.599 -5.254 -15.819 1.00 95.31 70 GLU A N 1
ATOM 548 C CA . GLU A 1 70 ? 16.050 -5.452 -15.907 1.00 95.31 70 GLU A CA 1
ATOM 549 C C . GLU A 1 70 ? 16.767 -4.123 -16.178 1.00 95.31 70 GLU A C 1
ATOM 551 O O . GLU A 1 70 ? 17.756 -3.794 -15.533 1.00 95.31 70 GLU A O 1
ATOM 556 N N . GLY A 1 71 ? 16.220 -3.310 -17.087 1.00 95.38 71 GLY A N 1
ATOM 557 C CA . GLY A 1 71 ? 16.736 -1.966 -17.342 1.00 95.38 71 GLY A CA 1
ATOM 558 C C . GLY A 1 71 ? 16.544 -1.046 -16.138 1.00 95.38 71 GLY A C 1
ATOM 559 O O . GLY A 1 71 ? 17.461 -0.319 -15.765 1.00 95.38 71 GLY A O 1
ATOM 560 N N . LEU A 1 72 ? 15.372 -1.118 -15.497 1.00 96.56 72 LEU A N 1
ATOM 561 C CA . LEU A 1 72 ? 15.051 -0.277 -14.347 1.00 96.56 72 LEU A CA 1
ATOM 562 C C . LEU A 1 72 ? 15.998 -0.537 -13.167 1.00 96.56 72 LEU A C 1
ATOM 564 O O . LEU A 1 72 ? 16.493 0.422 -12.580 1.00 96.56 72 LEU A O 1
ATOM 568 N N . VAL A 1 73 ? 16.284 -1.804 -12.838 1.00 96.25 73 VAL A N 1
ATOM 569 C CA . VAL A 1 73 ? 17.195 -2.146 -11.730 1.00 96.25 73 VAL A CA 1
ATOM 570 C C . VAL A 1 73 ? 18.638 -1.748 -12.019 1.00 96.25 73 VAL A C 1
ATOM 572 O O . VAL A 1 73 ? 19.327 -1.283 -11.117 1.00 96.25 73 VAL A O 1
ATOM 575 N N . LEU A 1 74 ? 19.087 -1.864 -13.272 1.00 95.81 74 LEU A N 1
ATOM 576 C CA . LEU A 1 74 ? 20.432 -1.443 -13.665 1.00 95.81 74 LEU A CA 1
ATOM 577 C C . LEU A 1 74 ? 20.609 0.075 -13.527 1.00 95.81 74 LEU A C 1
ATOM 579 O O . LEU A 1 74 ? 21.636 0.529 -13.032 1.00 95.81 74 LEU A O 1
ATOM 583 N N . THR A 1 75 ? 19.609 0.870 -13.918 1.00 96.50 75 THR A N 1
ATOM 584 C CA . THR A 1 75 ? 19.681 2.337 -13.823 1.00 96.50 75 THR A CA 1
ATOM 585 C C . THR A 1 75 ? 19.420 2.858 -12.404 1.00 96.50 75 THR A C 1
ATOM 587 O O . THR A 1 75 ? 20.038 3.835 -11.991 1.00 96.50 75 THR A O 1
ATOM 590 N N . HIS A 1 76 ? 18.534 2.215 -11.635 1.00 96.56 76 HIS A N 1
ATOM 591 C CA . HIS A 1 76 ? 18.124 2.656 -10.293 1.00 96.56 76 HIS A CA 1
ATOM 592 C C . HIS A 1 76 ? 18.652 1.759 -9.161 1.00 96.56 76 HIS A C 1
ATOM 594 O O . HIS A 1 76 ? 18.050 1.709 -8.088 1.00 96.56 76 HIS A O 1
ATOM 600 N N . GLN A 1 77 ? 19.795 1.092 -9.359 1.00 95.31 77 GLN A N 1
ATOM 601 C CA . GLN A 1 77 ? 20.332 0.047 -8.473 1.00 95.31 77 GLN A CA 1
ATOM 602 C C . GLN A 1 77 ? 20.358 0.420 -6.980 1.00 95.31 77 GLN A C 1
ATOM 604 O O . GLN A 1 77 ? 20.077 -0.418 -6.130 1.00 95.31 77 GLN A O 1
ATOM 609 N N . GLN A 1 78 ? 20.640 1.682 -6.644 1.00 96.12 78 GLN A N 1
ATOM 610 C CA . GLN A 1 78 ? 20.680 2.159 -5.252 1.00 96.12 78 GLN A CA 1
ATOM 611 C C . GLN A 1 78 ? 19.317 2.111 -4.540 1.00 96.12 78 GLN A C 1
ATOM 613 O O . GLN A 1 78 ? 19.258 2.032 -3.313 1.00 96.12 78 GLN A O 1
ATOM 618 N N . PHE A 1 79 ? 18.223 2.167 -5.298 1.00 96.62 79 PHE A N 1
ATOM 619 C CA . PHE A 1 79 ? 16.855 2.199 -4.78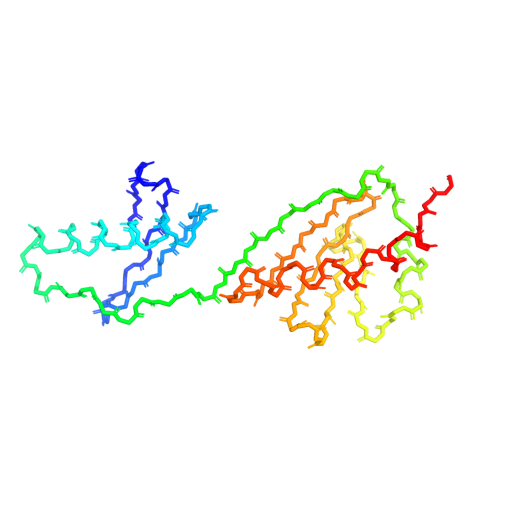2 1.00 96.62 79 PHE A CA 1
ATOM 620 C C . PHE A 1 79 ? 16.090 0.911 -5.075 1.00 96.62 79 PHE A C 1
ATOM 622 O O . PHE A 1 79 ? 15.043 0.685 -4.472 1.00 96.62 79 PHE A O 1
ATOM 629 N N . SER A 1 80 ? 16.578 0.071 -5.988 1.00 97.12 80 SER A N 1
ATOM 630 C CA . SER A 1 80 ? 15.849 -1.090 -6.492 1.00 97.12 80 SER A CA 1
ATOM 631 C C . SER A 1 80 ? 16.513 -2.424 -6.166 1.00 97.12 80 SER A C 1
ATOM 633 O O . SER A 1 80 ? 17.729 -2.560 -6.230 1.00 97.12 80 SER A O 1
ATOM 635 N N . SER A 1 81 ? 15.698 -3.443 -5.913 1.00 97.12 81 SER A N 1
ATOM 636 C CA . SER A 1 81 ? 16.124 -4.841 -5.813 1.00 97.12 81 SER A CA 1
ATOM 637 C C . SER A 1 81 ? 15.196 -5.710 -6.657 1.00 97.12 81 SER A C 1
ATOM 639 O O . SER A 1 81 ? 13.975 -5.595 -6.535 1.00 97.12 81 SER A O 1
ATOM 641 N N . TYR A 1 82 ? 15.758 -6.559 -7.516 1.00 97.62 82 TYR A N 1
ATOM 642 C CA . TYR A 1 82 ? 14.994 -7.435 -8.402 1.00 97.62 82 TYR A CA 1
ATOM 643 C C . TYR A 1 82 ? 15.695 -8.785 -8.540 1.00 97.62 82 TYR A C 1
ATOM 645 O O . TYR A 1 82 ? 16.764 -8.866 -9.132 1.00 97.62 82 TYR A O 1
ATOM 653 N N . GLU A 1 83 ? 15.072 -9.815 -7.974 1.00 95.38 83 GLU A N 1
ATOM 654 C CA . GLU A 1 83 ? 15.536 -11.205 -7.978 1.00 95.38 83 GLU A CA 1
ATOM 655 C C . GLU A 1 83 ? 14.331 -12.079 -8.369 1.00 95.38 83 GLU A C 1
ATOM 657 O O . GLU A 1 83 ? 13.599 -12.528 -7.481 1.00 95.38 83 GLU A O 1
ATOM 662 N N . PRO A 1 84 ? 14.041 -12.257 -9.676 1.00 94.69 84 PRO A N 1
ATOM 663 C CA . PRO A 1 84 ? 12.791 -12.866 -10.150 1.00 94.69 84 PRO A CA 1
ATOM 664 C C . PRO A 1 84 ? 12.575 -14.304 -9.660 1.00 94.69 84 PRO A C 1
ATOM 666 O O . PRO A 1 84 ? 11.430 -14.709 -9.471 1.00 94.69 84 PRO A O 1
ATOM 669 N N . GLU A 1 85 ? 13.659 -15.037 -9.388 1.00 96.19 85 GLU A N 1
ATOM 670 C CA . GLU A 1 85 ? 13.631 -16.384 -8.799 1.00 96.19 85 GLU A CA 1
ATOM 671 C C . GLU A 1 85 ? 13.111 -16.391 -7.348 1.00 96.19 85 GLU A C 1
ATOM 673 O O . GLU A 1 85 ? 12.558 -17.385 -6.883 1.00 96.19 85 GLU A O 1
ATOM 678 N N . LEU A 1 86 ? 13.266 -15.278 -6.620 1.00 96.31 86 LEU A N 1
ATOM 679 C CA . LEU A 1 86 ? 12.799 -15.122 -5.237 1.00 96.31 86 LEU A CA 1
ATOM 680 C C . LEU A 1 86 ? 11.455 -14.394 -5.158 1.00 96.31 86 LEU A C 1
ATOM 682 O O . LEU A 1 86 ? 10.607 -14.727 -4.328 1.00 96.31 86 LEU A O 1
ATOM 686 N N . PHE A 1 87 ? 11.263 -13.367 -5.988 1.00 96.69 87 PHE A N 1
ATOM 687 C CA . PHE A 1 87 ? 10.044 -12.570 -6.024 1.00 96.69 87 PHE A CA 1
ATOM 688 C C . PHE A 1 87 ? 9.822 -11.960 -7.421 1.00 96.69 87 PHE A C 1
ATOM 690 O O . PHE A 1 87 ? 10.702 -11.272 -7.933 1.00 96.69 87 PHE A O 1
ATOM 697 N N . PRO A 1 88 ? 8.627 -12.115 -8.028 1.00 95.94 88 PRO A N 1
ATOM 698 C CA . PRO A 1 88 ? 8.382 -11.729 -9.425 1.00 95.94 88 PRO A CA 1
ATOM 699 C C . PRO A 1 88 ? 8.302 -10.213 -9.688 1.00 95.94 88 PRO A C 1
ATOM 701 O O . PRO A 1 88 ? 8.135 -9.800 -10.836 1.00 95.94 88 PRO A O 1
ATOM 704 N N . GLY A 1 89 ? 8.339 -9.372 -8.652 1.00 97.31 89 GLY A N 1
ATOM 705 C CA . GLY A 1 89 ? 8.282 -7.914 -8.778 1.00 97.31 89 GLY A CA 1
ATOM 706 C C . GLY A 1 89 ? 9.606 -7.246 -8.413 1.00 97.31 89 GLY A C 1
ATOM 707 O O . GLY A 1 89 ? 10.365 -7.745 -7.589 1.00 97.31 89 GLY A O 1
ATOM 708 N N . LEU A 1 90 ? 9.866 -6.070 -8.975 1.00 98.19 90 LEU A N 1
ATOM 709 C CA . LEU A 1 90 ? 10.955 -5.205 -8.533 1.00 98.19 90 LEU A CA 1
ATOM 710 C C . LEU A 1 90 ? 10.524 -4.452 -7.270 1.00 98.19 90 LEU A C 1
ATOM 712 O O . LEU A 1 90 ? 9.458 -3.834 -7.239 1.00 98.19 90 LEU A O 1
ATOM 716 N N . ILE A 1 91 ? 11.364 -4.475 -6.238 1.00 98.44 91 ILE A N 1
ATOM 717 C CA . ILE A 1 91 ? 11.176 -3.702 -5.009 1.00 98.44 91 ILE A CA 1
ATOM 718 C C . ILE A 1 91 ? 11.907 -2.374 -5.176 1.00 98.44 91 ILE A C 1
ATOM 720 O O . ILE A 1 91 ? 13.130 -2.364 -5.253 1.00 98.44 91 ILE A O 1
ATOM 724 N N . TYR A 1 92 ? 11.179 -1.260 -5.192 1.00 98.31 92 TYR A N 1
ATOM 725 C CA . TYR A 1 92 ? 11.738 0.089 -5.271 1.00 98.31 92 TYR A CA 1
ATOM 726 C C . TYR A 1 92 ? 11.533 0.830 -3.947 1.00 98.31 92 TYR A C 1
ATOM 728 O O . TYR A 1 92 ? 10.413 0.956 -3.453 1.00 98.31 92 TYR A O 1
ATOM 736 N N . ARG A 1 93 ? 12.611 1.340 -3.357 1.00 98.12 93 ARG A N 1
ATOM 737 C CA . ARG A 1 93 ? 12.622 2.069 -2.085 1.00 98.12 93 ARG A CA 1
ATOM 738 C C . ARG A 1 93 ? 12.780 3.557 -2.363 1.00 98.12 93 ARG A C 1
ATOM 740 O O . ARG A 1 93 ? 13.890 4.060 -2.510 1.00 98.12 93 ARG A O 1
ATOM 747 N N . MET A 1 94 ? 11.657 4.263 -2.427 1.00 97.44 94 MET A N 1
ATOM 748 C CA . MET A 1 94 ? 11.647 5.711 -2.591 1.00 97.44 94 MET A CA 1
ATOM 749 C C . MET A 1 94 ? 12.037 6.392 -1.276 1.00 97.44 94 MET A C 1
ATOM 751 O O . MET A 1 94 ? 11.530 6.051 -0.206 1.00 97.44 94 MET A O 1
ATOM 755 N N . VAL A 1 95 ? 12.958 7.355 -1.354 1.00 95.88 95 VAL A N 1
ATOM 756 C CA . VAL A 1 95 ? 13.440 8.095 -0.178 1.00 95.88 95 VAL A CA 1
ATOM 757 C C . VAL A 1 95 ? 12.450 9.187 0.230 1.00 95.88 95 VAL A C 1
ATOM 759 O O . VAL A 1 95 ? 12.196 9.364 1.422 1.00 95.88 95 VAL A O 1
ATOM 762 N N . LYS A 1 96 ? 11.880 9.902 -0.749 1.00 93.94 96 LYS A N 1
ATOM 763 C CA . LYS A 1 96 ? 10.935 10.999 -0.528 1.00 93.94 96 LYS A CA 1
ATOM 764 C C . LYS A 1 96 ? 9.763 10.937 -1.529 1.00 93.94 96 LYS A C 1
ATOM 766 O O . LYS A 1 96 ? 10.023 11.060 -2.725 1.00 93.94 96 LYS A O 1
ATOM 771 N N . PRO A 1 97 ? 8.515 10.758 -1.053 1.00 96.25 97 PRO A N 1
ATOM 772 C CA . PRO A 1 97 ? 8.162 10.332 0.306 1.00 96.25 97 PRO A CA 1
ATOM 773 C C . PRO A 1 97 ? 8.714 8.925 0.602 1.00 96.25 97 PRO A C 1
ATOM 775 O O . PRO A 1 97 ? 9.044 8.167 -0.312 1.00 96.25 97 PRO A O 1
ATOM 778 N N . ARG A 1 98 ? 8.859 8.569 1.885 1.00 96.69 98 ARG A N 1
ATOM 779 C CA . ARG A 1 98 ? 9.442 7.277 2.287 1.00 96.69 98 ARG A CA 1
ATOM 780 C C . ARG A 1 98 ? 8.443 6.141 2.044 1.00 96.69 98 ARG A C 1
ATOM 782 O O . ARG A 1 98 ? 7.720 5.742 2.954 1.00 96.69 98 ARG A O 1
ATOM 789 N N . ILE A 1 99 ? 8.426 5.611 0.824 1.00 97.50 99 ILE A N 1
ATOM 790 C CA . ILE A 1 99 ? 7.485 4.586 0.353 1.00 97.50 99 ILE A CA 1
ATOM 791 C C . ILE A 1 99 ? 8.231 3.433 -0.315 1.00 97.50 99 ILE A C 1
ATOM 793 O O . ILE A 1 99 ? 9.275 3.608 -0.943 1.00 97.50 99 ILE A O 1
ATOM 797 N N . VAL A 1 100 ? 7.677 2.230 -0.183 1.00 98.25 100 VAL A N 1
ATOM 798 C CA . VAL A 1 100 ? 8.119 1.054 -0.934 1.00 98.25 100 VAL A CA 1
ATOM 799 C C . VAL A 1 100 ? 7.115 0.779 -2.045 1.00 98.25 100 VAL A C 1
ATOM 801 O O . VAL A 1 100 ? 5.913 0.687 -1.789 1.00 98.25 100 VAL A O 1
ATOM 804 N N . LEU A 1 101 ? 7.616 0.633 -3.268 1.00 98.44 101 LEU A N 1
ATOM 805 C CA . LEU A 1 101 ? 6.839 0.254 -4.436 1.00 98.44 101 LEU A CA 1
ATOM 806 C C . LEU A 1 101 ? 7.216 -1.168 -4.858 1.00 98.44 101 LEU A C 1
ATOM 808 O O . LEU A 1 101 ? 8.391 -1.527 -4.870 1.00 98.44 101 LEU A O 1
ATOM 812 N N . LEU A 1 102 ? 6.220 -1.969 -5.216 1.00 98.38 102 LEU A N 1
ATOM 813 C CA . LEU A 1 102 ? 6.385 -3.268 -5.858 1.00 98.38 102 LEU A CA 1
ATOM 814 C C . LEU A 1 102 ? 5.917 -3.116 -7.301 1.00 98.38 102 LEU A C 1
ATOM 816 O O . LEU A 1 102 ? 4.733 -2.875 -7.540 1.00 98.38 102 LEU A O 1
ATOM 820 N N . ILE A 1 103 ? 6.845 -3.207 -8.246 1.00 98.31 103 ILE A N 1
ATOM 821 C CA . ILE A 1 103 ? 6.605 -2.942 -9.665 1.00 98.31 103 ILE A CA 1
ATOM 822 C C . ILE A 1 103 ? 6.662 -4.273 -10.409 1.00 98.31 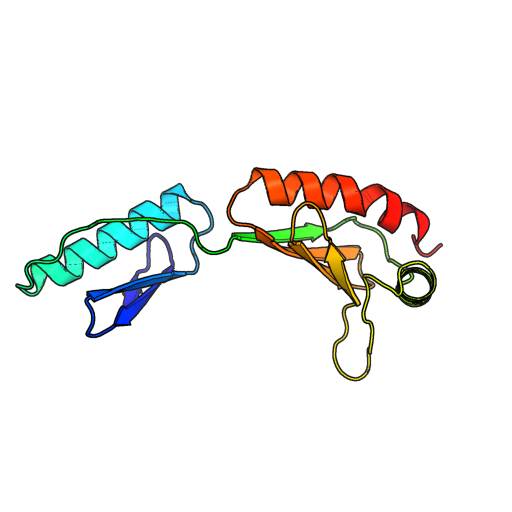103 ILE A C 1
ATOM 824 O O . ILE A 1 103 ? 7.657 -4.989 -10.333 1.00 98.31 103 ILE A O 1
ATOM 828 N N . PHE A 1 104 ? 5.603 -4.609 -11.136 1.00 98.19 104 PHE A N 1
ATOM 829 C CA . PHE A 1 104 ? 5.511 -5.861 -11.882 1.00 98.19 104 PHE A CA 1
ATOM 830 C C . PHE A 1 104 ? 5.711 -5.625 -13.379 1.00 98.19 104 PHE A C 1
ATOM 832 O O . PHE A 1 104 ? 5.352 -4.574 -13.908 1.00 98.19 104 PHE A O 1
ATOM 839 N N . VAL A 1 105 ? 6.216 -6.644 -14.086 1.00 97.50 105 VAL A N 1
ATOM 840 C CA . VAL A 1 105 ? 6.415 -6.604 -15.550 1.00 97.50 105 VAL A CA 1
ATOM 841 C C . VAL A 1 105 ? 5.129 -6.235 -16.294 1.00 97.50 105 VAL A C 1
ATOM 843 O O . VAL A 1 105 ? 5.199 -5.607 -17.344 1.00 97.50 105 VAL A O 1
ATOM 846 N N . SER A 1 106 ? 3.962 -6.583 -15.746 1.00 97.56 106 SER A N 1
ATOM 847 C CA . SER A 1 106 ? 2.645 -6.286 -16.320 1.00 97.56 106 SER A CA 1
ATOM 848 C C . SER A 1 106 ? 2.258 -4.804 -16.325 1.00 97.56 106 SER A C 1
ATOM 850 O O . SER A 1 106 ? 1.286 -4.462 -16.986 1.00 97.56 106 SER A O 1
ATOM 852 N N . GLY A 1 107 ? 2.967 -3.943 -15.588 1.00 97.19 107 GLY A N 1
ATOM 853 C CA . GLY A 1 107 ? 2.567 -2.549 -15.365 1.00 97.19 107 GLY A CA 1
ATOM 854 C C . GLY A 1 107 ? 1.759 -2.330 -14.082 1.00 97.19 107 GLY A C 1
ATOM 855 O O . GLY A 1 107 ? 1.498 -1.192 -13.695 1.00 97.19 107 GLY A O 1
ATOM 856 N N . LYS A 1 108 ? 1.414 -3.401 -13.358 1.00 98.38 108 LYS A N 1
ATOM 857 C CA . LYS A 1 108 ? 0.831 -3.270 -12.019 1.00 98.38 108 LYS A CA 1
ATOM 858 C C . LYS A 1 108 ? 1.877 -2.750 -11.040 1.00 98.38 108 LYS A C 1
ATOM 860 O O . LYS A 1 108 ? 3.015 -3.221 -11.030 1.00 98.38 108 LYS A O 1
ATOM 865 N N . VAL A 1 109 ? 1.472 -1.816 -10.187 1.00 98.31 109 VAL A N 1
ATOM 866 C CA . VAL A 1 109 ? 2.318 -1.216 -9.154 1.00 98.31 109 VAL A CA 1
ATOM 867 C C . VAL A 1 109 ? 1.569 -1.227 -7.827 1.00 98.31 109 VAL A C 1
ATOM 869 O O . VAL A 1 109 ? 0.408 -0.833 -7.755 1.00 98.31 109 VAL A O 1
ATOM 872 N N . VAL A 1 110 ? 2.230 -1.681 -6.764 1.00 98.50 110 VAL A N 1
ATOM 873 C CA . VAL A 1 110 ? 1.715 -1.624 -5.389 1.00 98.50 110 VAL A CA 1
ATOM 874 C C . VAL A 1 110 ? 2.573 -0.660 -4.587 1.00 98.50 110 VAL A C 1
ATOM 876 O O . VAL A 1 110 ? 3.785 -0.819 -4.548 1.00 98.50 110 VAL A O 1
ATOM 879 N N . LEU A 1 111 ? 1.957 0.313 -3.925 1.00 98.31 111 LEU A N 1
ATOM 880 C CA . LEU A 1 111 ? 2.610 1.287 -3.058 1.00 98.31 111 LEU A CA 1
ATOM 881 C C . LEU A 1 111 ? 2.222 0.994 -1.607 1.00 98.31 111 LEU A C 1
ATOM 883 O O . LEU A 1 111 ? 1.040 0.851 -1.296 1.00 98.31 111 LEU A O 1
ATOM 887 N N . THR A 1 112 ? 3.204 0.901 -0.712 1.00 97.69 112 THR A N 1
ATOM 888 C CA . THR A 1 112 ? 2.990 0.650 0.722 1.00 97.69 112 THR A CA 1
ATOM 889 C C . THR A 1 112 ? 3.973 1.446 1.577 1.00 97.69 112 THR A C 1
ATOM 891 O O . THR A 1 112 ? 5.084 1.760 1.151 1.00 97.69 112 THR A O 1
ATOM 894 N N . GLY A 1 113 ? 3.588 1.731 2.820 1.00 96.06 113 GLY A N 1
ATOM 895 C CA . GLY A 1 113 ? 4.406 2.451 3.801 1.00 96.06 113 GLY A CA 1
ATOM 896 C C . GLY A 1 113 ? 3.917 3.868 4.094 1.00 96.06 113 GLY A C 1
ATOM 897 O O . GLY A 1 113 ? 4.407 4.484 5.038 1.00 96.06 113 GLY A O 1
ATOM 898 N N . ALA A 1 114 ? 2.936 4.359 3.333 1.00 97.31 114 ALA A N 1
ATOM 899 C CA . ALA A 1 114 ? 2.343 5.675 3.530 1.00 97.31 114 ALA A CA 1
ATOM 900 C C . ALA A 1 114 ? 1.510 5.733 4.817 1.00 97.31 114 ALA A C 1
ATOM 902 O O . ALA A 1 114 ? 0.803 4.783 5.162 1.00 97.31 114 ALA A O 1
ATOM 903 N N . LYS A 1 115 ? 1.552 6.866 5.511 1.00 96.50 115 LYS A N 1
ATOM 904 C CA . LYS A 1 115 ? 0.658 7.190 6.635 1.00 96.50 115 LYS A CA 1
ATOM 905 C C . LYS A 1 115 ? -0.418 8.181 6.232 1.00 96.50 115 LYS A C 1
ATOM 907 O O . LYS A 1 115 ? -1.444 8.249 6.907 1.00 96.50 115 LYS A O 1
ATOM 912 N N . GLU A 1 116 ? -0.198 8.895 5.135 1.00 96.75 116 GLU A N 1
ATOM 913 C CA . GLU A 1 116 ? -1.137 9.842 4.559 1.00 96.75 116 GLU A CA 1
ATOM 914 C C . GLU A 1 116 ? -1.370 9.542 3.081 1.00 96.75 116 GLU A C 1
ATOM 916 O O . GLU A 1 116 ? -0.474 9.127 2.346 1.00 96.75 116 GLU A O 1
ATOM 921 N N . ARG A 1 117 ? -2.598 9.783 2.621 1.00 96.62 117 ARG A N 1
ATOM 922 C CA . ARG A 1 117 ? -2.985 9.512 1.234 1.00 96.62 117 ARG A CA 1
ATOM 923 C C . ARG A 1 117 ? -2.180 10.344 0.230 1.00 96.62 117 ARG A C 1
ATOM 925 O O . ARG A 1 117 ? -1.893 9.862 -0.860 1.00 96.62 117 ARG A O 1
ATOM 932 N N . ALA A 1 118 ? -1.807 11.568 0.602 1.00 97.56 118 ALA A N 1
ATOM 933 C CA . ALA A 1 118 ? -1.007 12.457 -0.237 1.00 97.56 118 ALA A CA 1
ATOM 934 C C . ALA A 1 118 ? 0.353 11.841 -0.609 1.00 97.56 118 ALA A C 1
ATOM 936 O O . ALA A 1 118 ? 0.754 11.935 -1.764 1.00 97.56 118 ALA A O 1
ATOM 937 N N . GLU A 1 119 ? 1.000 11.126 0.320 1.00 97.69 119 GLU A N 1
ATOM 938 C CA . GLU A 1 119 ? 2.291 10.471 0.071 1.00 97.69 119 GLU A CA 1
ATOM 939 C C . GLU A 1 119 ? 2.184 9.404 -1.031 1.00 97.69 119 GLU A C 1
ATOM 941 O O . GLU A 1 119 ? 3.112 9.220 -1.811 1.00 97.69 119 GLU A O 1
ATOM 946 N N . ILE A 1 120 ? 1.044 8.707 -1.127 1.00 97.94 120 ILE A N 1
ATOM 947 C CA . ILE A 1 120 ? 0.801 7.714 -2.185 1.00 97.94 120 ILE A CA 1
ATOM 948 C C . ILE A 1 120 ? 0.747 8.392 -3.552 1.00 97.94 120 ILE A C 1
ATOM 950 O O . ILE A 1 120 ? 1.365 7.902 -4.496 1.00 97.94 120 ILE A O 1
ATOM 954 N N . TYR A 1 121 ? 0.010 9.499 -3.657 1.00 97.75 121 TYR A N 1
ATOM 955 C CA . TYR A 1 121 ? -0.101 10.240 -4.910 1.00 97.75 121 TYR A CA 1
ATOM 956 C C . TYR A 1 121 ? 1.244 10.840 -5.313 1.00 97.75 121 TYR A C 1
ATOM 958 O O . TYR A 1 121 ? 1.670 10.644 -6.443 1.00 97.75 121 TYR A O 1
ATOM 966 N N . GLU A 1 122 ? 1.959 11.470 -4.380 1.00 98.06 122 GLU A N 1
ATOM 967 C CA . GLU A 1 122 ? 3.295 12.019 -4.631 1.00 98.06 122 GLU A CA 1
ATOM 968 C C . GLU A 1 122 ? 4.284 10.931 -5.079 1.00 98.06 122 GLU A C 1
ATOM 970 O O . GLU A 1 122 ? 5.002 11.109 -6.061 1.00 98.06 122 GLU A O 1
ATOM 975 N N . ALA A 1 123 ? 4.292 9.763 -4.425 1.00 97.94 123 ALA A N 1
ATOM 976 C CA . ALA A 1 123 ? 5.146 8.654 -4.848 1.00 97.94 123 ALA A CA 1
ATOM 977 C C . ALA A 1 123 ? 4.792 8.128 -6.242 1.00 97.94 123 ALA A C 1
ATOM 979 O O . ALA A 1 123 ? 5.689 7.751 -6.999 1.00 97.94 123 ALA A O 1
ATOM 980 N N . PHE A 1 124 ? 3.505 8.090 -6.589 1.00 97.75 124 PHE A N 1
ATOM 981 C CA . PHE A 1 124 ? 3.091 7.674 -7.922 1.00 97.75 124 PHE A CA 1
ATOM 982 C C . PHE A 1 124 ? 3.506 8.692 -8.992 1.00 97.75 124 PHE A C 1
ATOM 984 O O . PHE A 1 124 ? 4.102 8.298 -9.992 1.00 97.75 124 PHE A O 1
ATOM 991 N N . GLU A 1 125 ? 3.285 9.987 -8.759 1.00 97.38 125 GLU A N 1
ATOM 992 C CA . GLU A 1 125 ? 3.716 11.059 -9.668 1.00 97.38 125 GLU A CA 1
ATOM 993 C C . GLU A 1 125 ? 5.238 11.056 -9.876 1.00 97.38 125 GLU A C 1
ATOM 995 O O . GLU A 1 125 ? 5.715 11.220 -10.998 1.00 97.38 125 GLU A O 1
ATOM 1000 N N . ASN A 1 126 ? 6.013 10.774 -8.824 1.00 97.19 126 ASN A N 1
ATOM 1001 C CA . ASN A 1 126 ? 7.471 10.679 -8.912 1.00 97.19 126 ASN A CA 1
ATOM 1002 C C . ASN A 1 126 ? 7.943 9.461 -9.724 1.00 97.19 126 ASN A C 1
ATOM 1004 O O . ASN A 1 126 ? 8.909 9.561 -10.482 1.00 97.19 126 ASN A O 1
ATOM 1008 N N . ILE A 1 127 ? 7.305 8.293 -9.564 1.00 97.06 127 ILE A N 1
ATOM 1009 C CA . ILE A 1 127 ? 7.748 7.065 -10.244 1.00 97.06 127 ILE A CA 1
ATOM 1010 C C . ILE A 1 127 ? 7.233 6.974 -11.684 1.00 97.06 127 ILE A C 1
ATOM 1012 O O . ILE A 1 127 ? 7.920 6.426 -12.543 1.00 97.06 127 ILE A O 1
ATOM 1016 N N . TYR A 1 128 ? 6.045 7.504 -11.979 1.00 97.88 128 TYR A N 1
ATOM 1017 C CA . TYR A 1 128 ? 5.392 7.365 -13.281 1.00 97.88 128 TYR A CA 1
ATOM 1018 C C . TYR A 1 128 ? 6.266 7.757 -14.494 1.00 97.88 128 TYR A C 1
ATOM 1020 O O . TYR A 1 128 ? 6.364 6.945 -15.422 1.00 97.88 128 TYR A O 1
ATOM 1028 N N . PRO A 1 129 ? 6.955 8.920 -14.526 1.00 97.69 129 PRO A N 1
ATOM 1029 C CA . PRO A 1 129 ? 7.819 9.277 -15.653 1.00 97.69 129 PRO A CA 1
ATOM 1030 C C . PRO A 1 129 ? 9.000 8.313 -15.817 1.00 97.69 129 PRO A C 1
ATOM 1032 O O . PRO A 1 129 ? 9.383 8.010 -16.947 1.00 97.69 129 PRO A O 1
ATOM 1035 N N . ILE A 1 130 ? 9.527 7.776 -14.710 1.00 96.81 130 ILE A N 1
ATOM 1036 C CA . ILE A 1 130 ? 10.583 6.759 -14.731 1.00 96.81 130 ILE A CA 1
ATOM 1037 C C . ILE A 1 130 ? 10.034 5.489 -15.387 1.00 96.81 130 ILE A C 1
ATOM 1039 O O . ILE A 1 130 ? 10.599 5.020 -16.372 1.00 96.81 130 ILE A O 1
ATOM 1043 N N . LEU A 1 131 ? 8.891 4.970 -14.919 1.00 97.44 131 LEU A N 1
ATOM 1044 C CA . LEU A 1 131 ? 8.285 3.752 -15.478 1.00 97.44 131 LEU A CA 1
ATOM 1045 C C . LEU A 1 131 ? 7.992 3.888 -16.973 1.00 97.44 131 LEU A C 1
ATOM 1047 O O . LEU A 1 131 ? 8.237 2.953 -17.736 1.00 97.44 131 LEU A O 1
ATOM 1051 N N . ARG A 1 132 ? 7.519 5.063 -17.405 1.00 97.00 132 ARG A N 1
ATOM 1052 C CA . ARG A 1 132 ? 7.263 5.362 -18.817 1.00 97.00 132 ARG A CA 1
ATOM 1053 C C . ARG A 1 132 ? 8.530 5.251 -19.673 1.00 97.00 132 ARG A C 1
ATOM 1055 O O . ARG A 1 132 ? 8.439 4.768 -20.799 1.00 97.00 132 ARG A O 1
ATOM 1062 N N . GLY A 1 133 ? 9.692 5.640 -19.144 1.00 96.75 133 GLY A N 1
ATOM 1063 C CA . GLY A 1 133 ? 10.991 5.491 -19.813 1.00 96.75 133 GLY A CA 1
ATOM 1064 C C . GLY A 1 133 ? 11.429 4.035 -20.012 1.00 96.75 133 GLY A C 1
ATOM 1065 O O . GLY A 1 133 ? 12.151 3.736 -20.959 1.00 96.75 133 GLY A O 1
ATOM 1066 N N . PHE A 1 134 ? 10.936 3.113 -19.179 1.00 96.75 134 PHE A N 1
ATOM 1067 C CA . PHE A 1 134 ? 11.229 1.675 -19.257 1.00 96.75 134 PHE A CA 1
ATOM 1068 C C . PHE A 1 134 ? 10.086 0.850 -19.861 1.00 96.75 134 PHE A C 1
ATOM 1070 O O . PHE A 1 134 ? 10.056 -0.374 -19.702 1.00 96.75 134 PHE A O 1
ATOM 1077 N N . ARG A 1 135 ? 9.143 1.482 -20.569 1.00 96.38 135 ARG A N 1
ATOM 1078 C CA . ARG A 1 135 ? 8.083 0.772 -21.293 1.00 96.38 135 ARG A CA 1
ATOM 1079 C C . ARG A 1 135 ? 8.699 -0.231 -22.284 1.00 96.38 135 ARG A C 1
ATOM 1081 O O . ARG A 1 135 ? 9.571 0.126 -23.079 1.00 96.38 135 ARG A O 1
ATOM 1088 N N . LYS A 1 136 ? 8.264 -1.497 -22.242 1.00 88.56 136 LYS A N 1
ATOM 1089 C CA . LYS A 1 136 ? 8.610 -2.476 -23.287 1.00 88.56 136 LYS A CA 1
ATOM 1090 C C . LYS A 1 136 ? 7.916 -2.053 -24.588 1.00 88.56 136 LYS A C 1
ATOM 1092 O O . LYS A 1 136 ? 6.736 -1.695 -24.556 1.00 88.56 136 LYS A O 1
ATOM 1097 N N . GLN A 1 137 ? 8.689 -2.019 -25.673 1.00 73.50 137 GLN A N 1
ATOM 1098 C CA . GLN A 1 137 ? 8.156 -1.842 -27.024 1.00 73.50 137 GLN A CA 1
ATOM 1099 C C . GLN A 1 137 ? 7.379 -3.090 -27.429 1.00 73.50 137 GLN A C 1
ATOM 1101 O O . GLN A 1 137 ? 7.808 -4.189 -27.003 1.00 73.50 137 GLN A O 1
#